Protein AF-A0A0Q6GHV3-F1 (afdb_monomer)

Secondary structure (DSSP, 8-state):
-HHHHHHHHHHHHHHHHHHHHHHHHHS-TTSHHHHHHHHHHHHHHHHHHHHHH--TT-HHHHHHHHHHHHHHHHHHHHHHHHTT-TT-HHHHHHHHHHHHHHHHHHHHHHHHHHHHHHH--

Structure (mmCIF, N/CA/C/O backbone):
data_AF-A0A0Q6GHV3-F1
#
_entry.id   AF-A0A0Q6GHV3-F1
#
loop_
_atom_site.group_PDB
_atom_site.id
_atom_site.type_symbol
_atom_site.label_atom_id
_atom_site.label_alt_id
_atom_site.label_comp_id
_atom_site.label_asym_id
_atom_site.label_entity_id
_atom_site.label_seq_id
_atom_site.pdbx_PDB_ins_code
_atom_site.Cartn_x
_atom_site.Cartn_y
_atom_site.Cartn_z
_atom_site.occupancy
_atom_site.B_iso_or_equiv
_atom_site.auth_seq_id
_atom_site.auth_comp_id
_atom_site.auth_asym_id
_atom_site.auth_atom_id
_atom_site.pdbx_PDB_model_num
ATOM 1 N N . MET A 1 1 ? -7.034 6.216 16.081 1.00 77.69 1 MET A N 1
ATOM 2 C CA . MET A 1 1 ? -7.096 5.304 14.911 1.00 77.69 1 MET A CA 1
ATOM 3 C C . MET A 1 1 ? -7.334 6.051 13.604 1.00 77.69 1 MET A C 1
ATOM 5 O O . MET A 1 1 ? -6.603 5.801 12.664 1.00 77.69 1 MET A O 1
ATOM 9 N N . ILE A 1 2 ? -8.288 6.983 13.512 1.00 85.62 2 ILE A N 1
ATOM 10 C CA . ILE A 1 2 ? -8.602 7.630 12.224 1.00 85.62 2 ILE A CA 1
ATOM 11 C C . ILE A 1 2 ? -7.438 8.444 11.621 1.00 85.62 2 ILE A C 1
ATOM 13 O O . ILE A 1 2 ? -7.112 8.245 10.457 1.00 85.62 2 ILE A O 1
ATOM 17 N N . ILE A 1 3 ? -6.740 9.258 12.426 1.00 91.94 3 ILE A N 1
ATOM 18 C CA . ILE A 1 3 ? -5.590 10.067 11.976 1.00 91.94 3 ILE A CA 1
ATOM 19 C C . ILE A 1 3 ? -4.490 9.180 11.386 1.00 91.94 3 ILE A C 1
ATOM 21 O O . ILE A 1 3 ? -4.016 9.432 10.287 1.00 91.94 3 ILE A O 1
ATOM 25 N N . LEU A 1 4 ? -4.130 8.098 12.080 1.00 94.00 4 LEU A N 1
ATOM 26 C CA . LEU A 1 4 ? -3.086 7.186 11.617 1.00 94.00 4 LEU A CA 1
ATOM 27 C C . LEU A 1 4 ? -3.447 6.522 10.275 1.00 94.00 4 LEU A C 1
ATOM 29 O O . LEU A 1 4 ? -2.574 6.397 9.425 1.00 94.00 4 LEU A O 1
ATOM 33 N N . ARG A 1 5 ? -4.724 6.180 10.031 1.00 94.12 5 ARG A N 1
ATOM 34 C CA . ARG A 1 5 ? -5.163 5.669 8.715 1.00 94.12 5 ARG A CA 1
ATOM 35 C C . ARG A 1 5 ? -4.940 6.702 7.617 1.00 94.12 5 ARG A C 1
ATOM 37 O O . ARG A 1 5 ? -4.434 6.347 6.560 1.00 94.12 5 ARG A O 1
ATOM 44 N N . PHE A 1 6 ? -5.264 7.968 7.878 1.00 95.38 6 PHE A N 1
ATOM 45 C CA . PHE A 1 6 ? -5.016 9.047 6.921 1.00 95.38 6 PHE A CA 1
ATOM 46 C C . PHE A 1 6 ? -3.528 9.267 6.660 1.00 95.38 6 PHE A C 1
ATOM 48 O O . PHE A 1 6 ? -3.149 9.425 5.506 1.00 95.38 6 PHE A O 1
ATOM 55 N N . VAL A 1 7 ? -2.680 9.202 7.691 1.00 97.56 7 VAL A N 1
ATOM 56 C CA . VAL A 1 7 ? -1.221 9.279 7.513 1.00 97.56 7 VAL A CA 1
ATOM 57 C C . VAL A 1 7 ? -0.726 8.123 6.642 1.00 97.56 7 VAL A C 1
ATOM 59 O O . VAL A 1 7 ? 0.002 8.360 5.686 1.00 97.56 7 VAL A O 1
ATOM 62 N N . MET A 1 8 ? -1.160 6.885 6.898 1.00 97.88 8 MET A N 1
ATOM 63 C CA . MET A 1 8 ? -0.765 5.741 6.066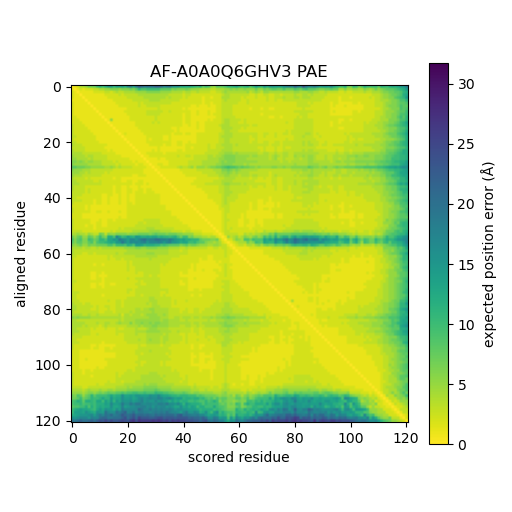 1.00 97.88 8 MET A CA 1
ATOM 64 C C . MET A 1 8 ? -1.284 5.858 4.625 1.00 97.88 8 MET A C 1
ATOM 66 O O . MET A 1 8 ? -0.556 5.541 3.688 1.00 97.88 8 MET A O 1
ATOM 70 N N . CYS A 1 9 ? -2.506 6.361 4.428 1.00 97.56 9 CYS A N 1
ATOM 71 C CA . CYS A 1 9 ? -3.041 6.650 3.095 1.00 97.56 9 CYS A CA 1
ATOM 72 C C . CYS A 1 9 ? -2.228 7.732 2.375 1.00 97.56 9 CYS A C 1
ATOM 74 O O . CYS A 1 9 ? -1.970 7.599 1.185 1.00 97.56 9 CYS A O 1
ATOM 76 N N . ALA A 1 10 ? -1.798 8.778 3.085 1.00 97.81 10 ALA A N 1
ATOM 77 C CA . ALA A 1 10 ? -0.956 9.828 2.523 1.00 97.81 10 ALA A CA 1
ATOM 78 C C . ALA A 1 10 ? 0.425 9.288 2.121 1.00 97.81 10 ALA A C 1
ATOM 80 O O . ALA A 1 10 ? 0.893 9.582 1.025 1.00 97.81 10 ALA A O 1
ATOM 81 N N . LEU A 1 11 ? 1.040 8.441 2.955 1.00 97.75 11 LEU A N 1
ATOM 82 C CA . LEU A 1 11 ? 2.304 7.773 2.625 1.00 97.75 11 LEU A CA 1
ATOM 83 C C . LEU A 1 11 ? 2.166 6.863 1.396 1.00 97.75 11 LEU A C 1
ATOM 85 O O . LEU A 1 11 ? 3.001 6.936 0.497 1.00 97.75 11 LEU A O 1
ATOM 89 N N . LEU A 1 12 ? 1.088 6.073 1.305 1.00 97.50 12 LEU A N 1
ATOM 90 C CA . LEU A 1 12 ? 0.789 5.306 0.090 1.00 97.50 12 LEU A CA 1
ATOM 91 C C . LEU A 1 12 ? 0.561 6.205 -1.119 1.00 97.50 12 LEU A C 1
ATOM 93 O O . LEU A 1 12 ? 0.994 5.853 -2.209 1.00 97.50 12 LEU A O 1
ATOM 97 N N . GLY A 1 13 ? -0.097 7.349 -0.933 1.00 97.81 13 GLY A N 1
ATOM 98 C CA . GLY A 1 13 ? -0.319 8.328 -1.991 1.00 97.81 13 GLY A CA 1
ATOM 99 C C . GLY A 1 13 ? 0.996 8.868 -2.542 1.00 97.81 13 GLY A C 1
ATOM 100 O O . GLY A 1 13 ? 1.180 8.894 -3.754 1.00 97.81 13 GLY A O 1
ATOM 101 N N . LEU A 1 14 ? 1.946 9.216 -1.671 1.00 97.38 14 LEU A N 1
ATOM 102 C CA . LEU A 1 14 ? 3.290 9.628 -2.084 1.00 97.38 14 LEU A CA 1
ATOM 103 C C . LEU A 1 14 ? 4.024 8.507 -2.832 1.00 97.38 14 LEU A C 1
ATOM 105 O O . LEU A 1 14 ? 4.610 8.764 -3.881 1.00 97.38 14 LEU A O 1
ATOM 109 N N . GLY A 1 15 ? 3.938 7.265 -2.344 1.00 95.94 15 GLY A N 1
ATOM 110 C CA . GLY A 1 15 ? 4.481 6.098 -3.044 1.00 95.94 15 GLY A CA 1
ATOM 111 C C . GLY A 1 15 ? 3.855 5.899 -4.428 1.00 95.94 15 GLY A C 1
ATOM 112 O O . GLY A 1 15 ? 4.570 5.726 -5.407 1.00 95.94 15 GLY A O 1
ATOM 113 N N . ALA A 1 16 ? 2.526 5.998 -4.537 1.00 96.62 16 ALA A N 1
ATOM 114 C CA . ALA A 1 16 ? 1.793 5.858 -5.795 1.00 96.62 16 ALA A CA 1
ATOM 115 C C . ALA A 1 16 ? 2.164 6.949 -6.804 1.00 96.62 16 ALA A C 1
ATOM 117 O O . ALA A 1 16 ? 2.329 6.660 -7.984 1.00 96.62 16 ALA A O 1
ATOM 118 N N . LEU A 1 17 ? 2.323 8.193 -6.346 1.00 97.69 17 LEU A N 1
ATOM 119 C CA . LEU A 1 17 ? 2.751 9.307 -7.192 1.00 97.69 17 LEU A CA 1
ATOM 120 C C . LEU A 1 17 ? 4.199 9.137 -7.662 1.00 97.69 17 LEU A C 1
ATOM 122 O O . LEU A 1 17 ? 4.483 9.363 -8.835 1.00 97.69 17 LEU A O 1
ATOM 126 N N . GLY A 1 18 ? 5.101 8.698 -6.779 1.00 96.12 18 GLY A N 1
ATOM 127 C CA . GLY A 1 18 ? 6.479 8.377 -7.151 1.00 96.12 18 GLY A CA 1
ATOM 128 C C . GLY A 1 18 ? 6.553 7.221 -8.150 1.00 96.12 18 GLY A C 1
ATOM 129 O O . GLY A 1 18 ? 7.272 7.310 -9.142 1.00 96.12 18 GLY A O 1
ATOM 130 N N . HIS A 1 19 ? 5.757 6.172 -7.932 1.00 95.75 19 HIS A N 1
ATOM 131 C CA . HIS A 1 19 ? 5.641 5.044 -8.851 1.00 95.75 19 HIS A CA 1
ATOM 132 C C . HIS A 1 19 ? 5.093 5.488 -10.209 1.00 95.75 19 HIS A C 1
ATOM 134 O O . HIS A 1 19 ? 5.701 5.182 -11.224 1.00 95.75 19 HIS A O 1
ATOM 140 N N . LEU A 1 20 ? 4.015 6.282 -10.234 1.00 97.19 20 LEU A N 1
ATOM 141 C CA . LEU A 1 20 ? 3.447 6.856 -11.455 1.00 97.19 20 LEU A CA 1
ATOM 142 C C . LEU A 1 20 ? 4.476 7.673 -12.234 1.00 97.19 20 LEU A C 1
ATOM 144 O O . LEU A 1 20 ? 4.614 7.496 -13.440 1.00 97.19 20 LEU A O 1
ATOM 148 N N . TYR A 1 21 ? 5.203 8.554 -11.547 1.00 97.38 21 TYR A N 1
ATOM 149 C CA . TYR A 1 21 ? 6.269 9.336 -12.161 1.00 97.38 21 TYR A CA 1
ATOM 150 C C . TYR A 1 21 ? 7.343 8.427 -12.777 1.00 97.38 21 TYR A C 1
ATOM 152 O O . TYR A 1 21 ? 7.686 8.596 -13.944 1.00 97.38 21 TYR A O 1
ATOM 160 N N . GLY A 1 22 ? 7.806 7.415 -12.034 1.00 95.19 22 GLY A N 1
ATOM 161 C CA . GLY A 1 22 ? 8.755 6.419 -12.537 1.00 95.19 22 GLY A CA 1
ATOM 162 C C . GLY A 1 22 ? 8.218 5.621 -13.729 1.00 95.19 22 GLY A C 1
ATOM 163 O O . GLY A 1 22 ? 8.958 5.364 -14.670 1.00 95.19 22 GLY A O 1
ATOM 164 N N . THR A 1 23 ? 6.923 5.291 -13.752 1.00 95.88 23 THR A N 1
ATOM 165 C CA . THR A 1 23 ? 6.279 4.628 -14.896 1.00 95.88 23 THR A CA 1
ATOM 166 C C . THR A 1 23 ? 6.416 5.455 -16.174 1.00 95.88 23 THR A C 1
ATOM 168 O O . THR A 1 23 ? 6.753 4.905 -17.220 1.00 95.88 23 THR A O 1
ATOM 171 N N . PHE A 1 24 ? 6.151 6.763 -16.095 1.00 97.75 24 PHE A N 1
ATOM 172 C CA . PHE A 1 24 ? 6.227 7.673 -17.243 1.00 97.75 24 PHE A CA 1
ATOM 173 C C . PHE A 1 24 ? 7.657 7.975 -17.688 1.00 97.75 24 PHE A C 1
ATOM 175 O O . PHE A 1 24 ? 7.872 8.243 -18.866 1.00 97.75 24 PHE A O 1
ATOM 182 N N . GLU A 1 25 ? 8.614 7.952 -16.765 1.00 97.62 25 GLU A N 1
ATOM 183 C CA . GLU A 1 25 ? 10.022 8.170 -17.088 1.00 97.62 25 GLU A CA 1
ATOM 184 C C . GLU A 1 25 ? 10.642 6.930 -17.745 1.00 97.62 25 GLU A C 1
ATOM 186 O O . GLU A 1 25 ? 11.316 7.045 -18.766 1.00 97.62 25 GLU A O 1
ATOM 191 N N . SER A 1 26 ? 10.383 5.744 -17.187 1.00 96.25 26 SER A N 1
ATOM 192 C CA . SER A 1 26 ? 11.202 4.564 -17.472 1.00 96.25 26 SER A CA 1
ATOM 193 C C . SER A 1 26 ? 10.627 3.637 -18.542 1.00 96.25 26 SER A C 1
ATOM 195 O O . SER A 1 26 ? 11.359 2.806 -19.083 1.00 96.25 26 SER A O 1
ATOM 197 N N . TYR A 1 27 ? 9.329 3.733 -18.851 1.00 95.94 27 TYR A N 1
ATOM 198 C CA . TYR A 1 27 ? 8.669 2.816 -19.784 1.00 95.94 27 TYR A CA 1
ATOM 199 C C . TYR A 1 27 ? 8.029 3.552 -20.967 1.00 95.94 27 TYR A C 1
ATOM 201 O O . TYR A 1 27 ? 7.295 4.520 -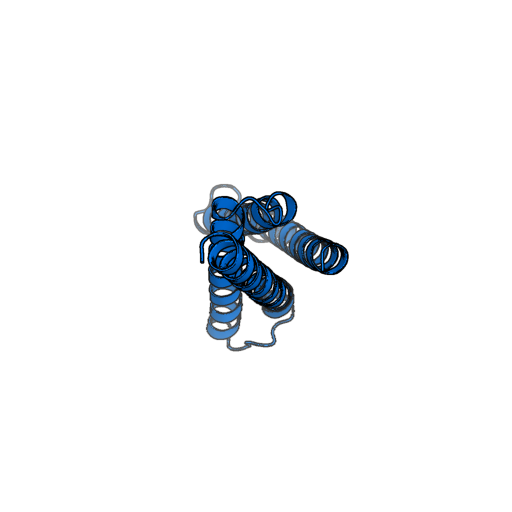20.766 1.00 95.94 27 TYR A O 1
ATOM 209 N N . PRO A 1 28 ? 8.219 3.070 -22.213 1.00 96.88 28 PRO A N 1
ATOM 210 C CA . PRO A 1 28 ? 7.535 3.630 -23.371 1.00 96.88 28 PRO A CA 1
ATOM 211 C C . PRO A 1 28 ? 6.014 3.566 -23.209 1.00 96.88 28 PRO A C 1
ATOM 213 O O . PRO A 1 28 ? 5.461 2.510 -22.879 1.00 96.88 28 PRO A O 1
ATOM 216 N N . ILE A 1 29 ? 5.335 4.680 -23.488 1.00 97.00 29 ILE A N 1
ATOM 217 C CA . ILE A 1 29 ? 3.871 4.767 -23.446 1.00 97.00 29 ILE A CA 1
ATOM 218 C C . ILE A 1 29 ? 3.268 3.703 -24.371 1.00 97.00 29 ILE A C 1
ATOM 220 O O . ILE A 1 29 ? 3.661 3.571 -25.528 1.00 97.00 29 ILE A O 1
ATOM 224 N N . GLY A 1 30 ? 2.302 2.944 -23.849 1.00 94.06 30 GLY A N 1
ATOM 225 C CA . GLY A 1 30 ? 1.615 1.879 -24.585 1.00 94.06 30 GLY A CA 1
ATOM 226 C C . GLY A 1 30 ? 2.347 0.534 -24.606 1.00 94.06 30 GLY A C 1
ATOM 227 O O . GLY A 1 30 ? 1.784 -0.440 -25.101 1.00 94.06 30 GLY A O 1
ATOM 228 N N . SER A 1 31 ? 3.557 0.440 -24.045 1.00 97.62 31 SER A N 1
ATOM 229 C CA . SER A 1 31 ? 4.204 -0.859 -23.826 1.00 97.62 31 SER A CA 1
ATOM 230 C C . SER A 1 31 ? 3.459 -1.689 -22.773 1.00 97.62 31 SER A C 1
ATOM 232 O O . SER A 1 31 ? 2.811 -1.151 -21.872 1.00 97.62 31 SER A O 1
ATOM 234 N N . GLU A 1 32 ? 3.585 -3.015 -22.853 1.00 97.56 32 GLU A N 1
ATOM 235 C CA . GLU A 1 32 ? 3.004 -3.940 -21.870 1.00 97.56 32 GLU A CA 1
ATOM 236 C C . GLU A 1 32 ? 3.452 -3.600 -20.439 1.00 97.56 32 GLU A C 1
ATOM 238 O O . GLU A 1 32 ? 2.630 -3.500 -19.528 1.00 97.56 32 GLU A O 1
ATOM 243 N N . VAL A 1 33 ? 4.748 -3.324 -20.256 1.00 95.25 33 VAL A N 1
ATOM 244 C CA . VAL A 1 33 ? 5.332 -2.980 -18.951 1.00 95.25 33 VAL A CA 1
ATOM 245 C C . VAL A 1 33 ? 4.801 -1.643 -18.431 1.00 95.25 33 VAL A C 1
ATOM 247 O O . VAL A 1 33 ? 4.542 -1.516 -17.235 1.00 95.25 33 VAL A O 1
ATOM 250 N N . PHE A 1 34 ? 4.563 -0.666 -19.312 1.00 96.50 34 PHE A N 1
ATOM 251 C CA . PHE A 1 34 ? 3.938 0.603 -18.939 1.00 96.50 34 PHE A CA 1
ATOM 252 C C . PHE A 1 34 ? 2.520 0.389 -18.396 1.00 96.50 34 PHE A C 1
ATOM 254 O O . PHE A 1 34 ? 2.193 0.892 -17.322 1.00 96.50 34 PHE A O 1
ATOM 261 N N . VAL A 1 35 ? 1.685 -0.393 -19.091 1.00 97.31 35 VAL A N 1
ATOM 262 C CA . VAL A 1 35 ? 0.308 -0.684 -18.649 1.00 97.31 35 VAL A CA 1
ATOM 263 C C . VAL A 1 35 ? 0.307 -1.477 -17.342 1.00 97.31 35 VAL A C 1
ATOM 265 O O . VAL A 1 35 ? -0.456 -1.163 -16.426 1.00 97.31 35 VAL A O 1
ATOM 268 N N . TRP A 1 36 ? 1.192 -2.465 -17.223 1.00 94.94 36 TRP A N 1
ATOM 269 C CA . TRP A 1 36 ? 1.347 -3.248 -16.003 1.00 94.94 36 TRP A CA 1
ATOM 270 C C . TRP A 1 36 ? 1.762 -2.371 -14.814 1.00 94.94 36 TRP A C 1
ATOM 272 O O . TRP A 1 36 ? 1.120 -2.405 -13.763 1.00 94.94 36 TRP A O 1
ATOM 282 N N . SER A 1 37 ? 2.756 -1.503 -14.995 1.00 95.00 37 SER A N 1
ATOM 283 C CA . SER A 1 37 ? 3.190 -0.546 -13.977 1.00 95.00 37 SER A CA 1
ATOM 284 C C . SER A 1 37 ? 2.073 0.453 -13.620 1.00 95.00 37 SER A C 1
ATOM 286 O O . SER A 1 37 ? 1.794 0.701 -12.446 1.00 95.00 37 SER A O 1
ATOM 288 N N . LEU A 1 38 ? 1.318 0.947 -14.603 1.00 96.56 38 LEU A N 1
ATOM 289 C CA . LEU A 1 38 ? 0.187 1.841 -14.347 1.00 96.56 38 LEU A CA 1
ATOM 290 C C . LEU A 1 38 ? -0.934 1.154 -13.546 1.00 96.56 38 LEU A C 1
ATOM 292 O O . LEU A 1 38 ? -1.558 1.783 -12.689 1.00 96.56 38 LEU A O 1
ATOM 296 N N . SER A 1 39 ? -1.165 -0.142 -13.775 1.00 96.81 39 SER A N 1
ATOM 297 C CA . SER A 1 39 ? -2.153 -0.930 -13.028 1.00 96.81 39 SER A CA 1
ATOM 298 C C . SER A 1 39 ? -1.802 -1.041 -11.537 1.00 96.81 39 SER A C 1
ATOM 300 O O . SER A 1 39 ? -2.684 -0.936 -10.685 1.00 96.81 39 SER A O 1
ATOM 302 N N . ALA A 1 40 ? -0.508 -1.141 -11.215 1.00 95.50 40 ALA A N 1
ATOM 303 C CA . ALA A 1 40 ? 0.015 -1.093 -9.852 1.00 95.50 40 ALA A CA 1
ATOM 304 C C . ALA A 1 40 ? -0.289 0.258 -9.172 1.00 95.50 40 ALA A C 1
ATOM 306 O O . ALA A 1 40 ? -0.792 0.304 -8.042 1.00 95.50 40 ALA A O 1
ATOM 307 N N . THR A 1 41 ? -0.073 1.368 -9.883 1.00 97.12 41 THR A N 1
ATOM 308 C CA . THR A 1 41 ? -0.449 2.706 -9.400 1.00 97.12 41 THR A CA 1
ATOM 309 C C . THR A 1 41 ? -1.957 2.802 -9.155 1.00 97.12 41 THR A C 1
ATOM 311 O O . THR A 1 41 ? -2.389 3.241 -8.087 1.00 97.12 41 THR A O 1
ATOM 314 N N . ALA A 1 42 ? -2.772 2.364 -10.119 1.00 97.75 42 ALA A N 1
ATOM 315 C CA . ALA A 1 42 ? -4.228 2.400 -10.013 1.00 97.75 42 ALA A CA 1
ATOM 316 C C . ALA A 1 42 ? -4.735 1.573 -8.821 1.00 97.75 42 ALA A C 1
ATOM 318 O O . ALA A 1 42 ? -5.576 2.042 -8.052 1.00 97.75 42 ALA A O 1
ATOM 319 N N . PHE A 1 43 ? -4.178 0.377 -8.612 1.00 97.69 43 PHE A N 1
ATOM 320 C CA . PHE A 1 43 ? -4.511 -0.459 -7.463 1.00 97.69 43 PHE A CA 1
ATOM 321 C C . PHE A 1 43 ? -4.128 0.211 -6.140 1.00 97.69 43 PHE A C 1
ATOM 323 O O . PHE A 1 43 ? -4.919 0.190 -5.198 1.00 97.69 43 PHE A O 1
ATOM 330 N N . THR A 1 44 ? -2.975 0.884 -6.069 1.00 97.94 44 THR A N 1
ATOM 331 C CA . THR A 1 44 ? -2.586 1.643 -4.867 1.00 97.94 44 THR A CA 1
ATOM 332 C C . THR A 1 44 ? -3.613 2.730 -4.536 1.00 97.94 44 THR A C 1
ATOM 334 O O . THR A 1 44 ? -4.027 2.862 -3.383 1.00 97.94 44 THR A O 1
ATOM 337 N N . PHE A 1 45 ? -4.096 3.474 -5.537 1.00 98.31 45 PHE A N 1
ATOM 338 C CA . PHE A 1 45 ? -5.161 4.460 -5.327 1.00 98.31 45 PHE A CA 1
ATOM 339 C C . PHE A 1 45 ? -6.499 3.824 -4.937 1.00 98.31 45 PHE A C 1
ATOM 341 O O . PHE A 1 45 ? -7.215 4.395 -4.115 1.00 98.31 45 PHE A O 1
ATOM 348 N N . ALA A 1 46 ? -6.821 2.628 -5.436 1.00 97.75 46 ALA A N 1
ATOM 349 C CA . ALA A 1 46 ? -7.992 1.881 -4.980 1.00 97.75 46 ALA A CA 1
ATOM 350 C C . ALA A 1 46 ? -7.876 1.487 -3.495 1.00 97.75 46 ALA A C 1
ATOM 352 O O . ALA A 1 46 ? -8.822 1.690 -2.733 1.00 97.75 46 ALA A O 1
ATOM 353 N N . VAL A 1 47 ? -6.704 1.012 -3.048 1.00 97.94 47 VAL A N 1
ATOM 354 C CA . VAL A 1 47 ? -6.424 0.726 -1.626 1.00 97.94 47 VAL A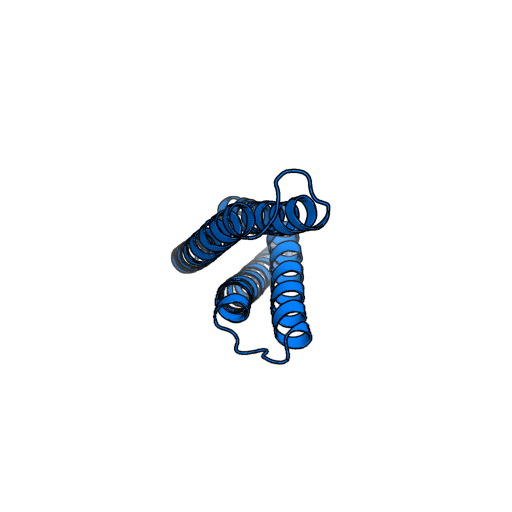 CA 1
ATOM 355 C C . VAL A 1 47 ? -6.651 1.973 -0.773 1.00 97.94 47 VAL A C 1
ATOM 357 O O . VAL A 1 47 ? -7.310 1.896 0.268 1.00 97.94 47 VAL A O 1
ATOM 360 N N . ILE A 1 48 ? -6.142 3.126 -1.216 1.00 97.94 48 ILE A N 1
ATOM 361 C CA . ILE A 1 48 ? -6.336 4.416 -0.541 1.00 97.94 48 ILE A CA 1
ATOM 362 C C . ILE A 1 48 ? -7.824 4.781 -0.492 1.00 97.94 48 ILE A C 1
ATOM 364 O O . ILE A 1 48 ? -8.334 5.103 0.580 1.00 97.94 48 ILE A O 1
ATOM 368 N N . GLY A 1 49 ? -8.535 4.677 -1.617 1.00 96.81 49 GLY A N 1
ATOM 369 C CA . GLY A 1 49 ? -9.961 4.985 -1.717 1.00 96.81 49 GLY A CA 1
ATOM 370 C C . GLY A 1 49 ? -10.804 4.154 -0.750 1.00 96.81 49 GLY A C 1
ATOM 371 O O . GLY A 1 49 ? -11.563 4.713 0.045 1.00 96.81 49 GLY A O 1
ATOM 372 N N . PHE A 1 50 ? -10.611 2.832 -0.727 1.00 96.38 50 PHE A N 1
ATOM 373 C CA . PHE A 1 50 ? -11.298 1.966 0.234 1.00 96.38 50 PHE A CA 1
ATOM 374 C C . PHE A 1 50 ? -10.978 2.350 1.680 1.00 96.38 50 PHE A C 1
ATOM 376 O O . PHE A 1 50 ? -11.875 2.397 2.519 1.00 96.38 50 PHE A O 1
ATOM 383 N N . ASN A 1 51 ? -9.723 2.679 1.990 1.00 95.50 51 ASN A N 1
ATOM 384 C CA . ASN A 1 51 ? -9.334 3.039 3.351 1.00 95.50 51 ASN A CA 1
ATOM 385 C C . ASN A 1 51 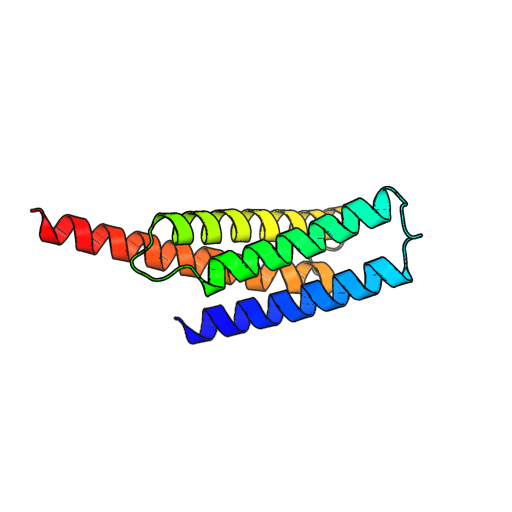? -9.883 4.401 3.802 1.00 95.50 51 ASN A C 1
ATOM 387 O O . ASN A 1 51 ? -10.317 4.522 4.948 1.00 95.50 51 ASN A O 1
ATOM 391 N N . ILE A 1 52 ? -9.940 5.400 2.922 1.00 94.88 52 ILE A N 1
ATOM 392 C CA . ILE A 1 52 ? -10.536 6.708 3.228 1.00 94.88 52 ILE A CA 1
ATOM 393 C C . ILE A 1 52 ? -12.050 6.582 3.451 1.00 94.88 52 ILE A C 1
ATOM 395 O O . ILE A 1 52 ? -12.595 7.218 4.355 1.00 94.88 52 ILE A O 1
ATOM 399 N N . HIS A 1 53 ? -12.729 5.741 2.666 1.00 92.69 53 HIS A N 1
ATOM 400 C CA . HIS A 1 53 ? -14.186 5.607 2.728 1.00 92.69 53 HIS A CA 1
ATOM 401 C C . HIS A 1 53 ? -14.693 4.571 3.736 1.00 92.69 53 HIS A C 1
ATOM 403 O O . HIS A 1 53 ? -15.842 4.675 4.165 1.00 92.69 53 HIS A O 1
ATOM 409 N N . ALA A 1 54 ? -13.871 3.611 4.168 1.00 89.25 54 ALA A N 1
ATOM 410 C CA . ALA A 1 54 ? -14.291 2.621 5.153 1.00 89.25 54 ALA A CA 1
ATOM 411 C C . ALA A 1 54 ? -14.503 3.272 6.532 1.00 89.25 54 ALA A C 1
ATOM 413 O O . ALA A 1 54 ? -13.559 3.551 7.283 1.00 89.25 54 ALA A O 1
ATOM 414 N N . ARG A 1 55 ? -15.776 3.531 6.849 1.00 78.00 55 ARG A N 1
ATOM 415 C CA . ARG A 1 55 ? -16.265 4.000 8.153 1.00 78.00 55 ARG A CA 1
ATOM 416 C C . ARG A 1 55 ? -16.497 2.803 9.079 1.00 78.00 55 ARG A C 1
ATOM 418 O O . ARG A 1 55 ? -16.797 1.710 8.616 1.00 78.00 55 ARG A O 1
ATOM 425 N N . SER A 1 56 ? -16.422 3.013 10.394 1.00 69.19 56 SER A N 1
ATOM 426 C CA . SER A 1 56 ? -16.526 1.951 11.416 1.00 69.19 56 SER A CA 1
ATOM 427 C C . SER A 1 56 ? -17.840 1.147 11.405 1.00 69.19 56 SER A C 1
ATOM 429 O O . SER A 1 56 ? -17.881 0.067 11.990 1.00 69.19 56 SER A O 1
ATOM 431 N N . GLY A 1 57 ? -18.891 1.644 10.742 1.00 69.88 57 GLY A N 1
ATOM 432 C CA . GLY A 1 57 ? -20.174 0.950 10.576 1.00 69.88 57 GLY A CA 1
ATOM 433 C C . GLY A 1 57 ? -20.346 0.194 9.253 1.00 69.88 57 GLY A C 1
ATOM 434 O O . GLY A 1 57 ? -21.236 -0.645 9.159 1.00 69.88 57 GLY A O 1
ATOM 435 N N . ASP A 1 58 ? -19.506 0.445 8.244 1.00 86.50 58 ASP A N 1
ATOM 436 C CA . ASP A 1 58 ? -19.611 -0.220 6.941 1.00 86.50 58 ASP A CA 1
ATOM 437 C C . ASP A 1 58 ? -18.656 -1.417 6.886 1.00 86.50 58 ASP A C 1
ATOM 439 O O . ASP A 1 58 ? -17.472 -1.306 6.549 1.00 86.50 58 ASP A O 1
ATOM 443 N N . ARG A 1 59 ? -19.183 -2.585 7.272 1.00 90.06 59 ARG A N 1
ATOM 444 C CA . ARG A 1 59 ? -18.412 -3.836 7.313 1.00 90.06 59 ARG A CA 1
ATOM 445 C C . ARG A 1 59 ? -17.892 -4.231 5.934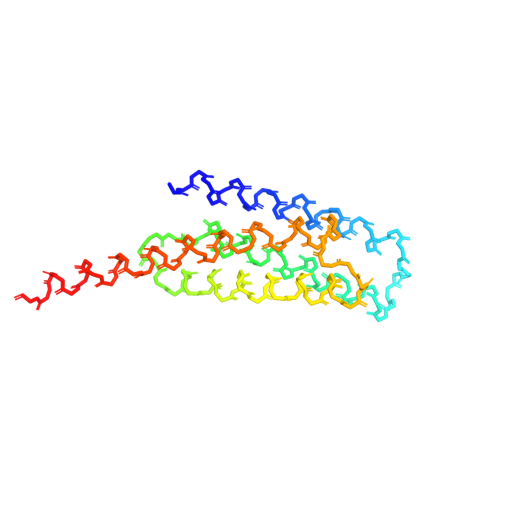 1.00 90.06 59 ARG A C 1
ATOM 447 O O . ARG A 1 59 ? -16.784 -4.752 5.853 1.00 90.06 59 ARG A O 1
ATOM 454 N N . PHE A 1 60 ? -18.659 -3.987 4.872 1.00 93.06 60 PHE A N 1
ATOM 455 C CA . PHE A 1 60 ? -18.253 -4.350 3.519 1.00 93.06 60 PHE A CA 1
ATOM 456 C C . PHE A 1 60 ? -17.034 -3.532 3.087 1.00 93.06 60 PHE A C 1
ATOM 458 O O . PHE A 1 60 ? -16.013 -4.110 2.713 1.00 93.06 60 PHE A O 1
ATOM 465 N N . LEU A 1 61 ? -17.084 -2.204 3.239 1.00 93.62 61 LEU A N 1
ATOM 466 C CA . LEU A 1 61 ? -15.945 -1.345 2.910 1.00 93.62 61 LEU A CA 1
ATOM 467 C C . LEU A 1 61 ? -14.717 -1.641 3.776 1.00 93.62 61 LEU A C 1
ATOM 469 O O . LEU A 1 61 ? -13.599 -1.603 3.268 1.00 93.62 61 LEU A O 1
ATOM 473 N N . LEU A 1 62 ? -14.894 -1.976 5.057 1.00 93.94 62 LEU A N 1
ATOM 474 C CA . LEU A 1 62 ? -13.780 -2.378 5.923 1.00 93.94 62 LEU A CA 1
ATOM 475 C C . LEU A 1 62 ? -13.126 -3.691 5.476 1.00 93.94 62 LEU A C 1
ATOM 477 O O . LEU A 1 62 ? -11.898 -3.795 5.509 1.00 93.94 62 LEU A O 1
ATOM 481 N N . VAL A 1 63 ? -13.909 -4.680 5.036 1.00 95.88 63 VAL A N 1
ATOM 482 C CA . VAL A 1 63 ? -13.371 -5.928 4.471 1.00 95.88 63 VAL A CA 1
ATOM 483 C C . VAL A 1 63 ? -12.617 -5.638 3.178 1.00 95.88 63 VAL A C 1
ATOM 485 O O . VAL A 1 63 ? -11.466 -6.050 3.057 1.00 95.88 63 VAL A O 1
ATOM 488 N N . MET A 1 64 ? -13.203 -4.867 2.257 1.00 97.31 64 MET A N 1
ATOM 489 C CA . MET A 1 64 ? -12.541 -4.501 1.000 1.00 97.31 64 MET A CA 1
ATOM 490 C C . MET A 1 64 ? -11.235 -3.740 1.245 1.00 97.31 64 MET A C 1
ATOM 492 O O . MET A 1 64 ? -10.208 -4.105 0.680 1.00 97.31 64 MET A O 1
ATOM 496 N N . ALA A 1 65 ? -11.241 -2.763 2.158 1.00 96.69 65 ALA A N 1
ATOM 497 C CA . ALA A 1 65 ? -10.051 -2.015 2.560 1.00 96.69 65 ALA A CA 1
ATOM 498 C C . ALA A 1 65 ? -8.970 -2.905 3.194 1.00 96.69 65 ALA A C 1
ATOM 500 O O . ALA A 1 65 ? -7.777 -2.643 3.033 1.00 96.69 65 ALA A O 1
ATOM 501 N N . THR A 1 66 ? -9.374 -3.946 3.930 1.00 97.19 66 THR A N 1
ATOM 502 C CA . THR A 1 66 ? -8.455 -4.930 4.518 1.00 97.19 66 THR A CA 1
ATOM 503 C C . THR A 1 66 ? -7.831 -5.800 3.436 1.00 97.19 66 THR A C 1
ATOM 505 O O . THR A 1 66 ? -6.609 -5.865 3.341 1.00 97.19 66 THR A O 1
ATOM 508 N N . VAL A 1 67 ? -8.657 -6.440 2.603 1.00 98.19 67 VAL A N 1
ATOM 509 C CA . VAL A 1 67 ? -8.205 -7.357 1.548 1.00 98.19 67 VAL A CA 1
ATOM 510 C C . VAL A 1 67 ? -7.293 -6.633 0.566 1.00 98.19 67 VAL A C 1
ATOM 512 O O . VAL A 1 67 ? -6.218 -7.138 0.249 1.00 98.19 67 VAL A O 1
ATOM 515 N N . SER A 1 68 ? -7.666 -5.423 0.140 1.00 98.12 68 SER A N 1
ATOM 516 C CA . SER A 1 68 ? -6.846 -4.632 -0.775 1.00 98.12 68 SER A CA 1
ATOM 517 C C . SER A 1 68 ? -5.492 -4.271 -0.157 1.00 98.12 68 SER A C 1
ATOM 519 O O . SER A 1 68 ? -4.468 -4.369 -0.826 1.00 98.12 68 SER A O 1
ATOM 521 N N . ALA A 1 69 ? -5.462 -3.885 1.124 1.00 98.38 69 ALA A N 1
ATOM 522 C CA . ALA A 1 69 ? -4.224 -3.528 1.814 1.00 98.38 69 ALA A CA 1
ATOM 523 C C . ALA A 1 69 ? -3.301 -4.744 2.022 1.00 98.38 69 ALA A C 1
ATOM 525 O O . ALA A 1 69 ? -2.096 -4.639 1.802 1.00 98.38 69 ALA A O 1
ATOM 526 N N . VAL A 1 70 ? -3.851 -5.913 2.372 1.00 98.62 70 VAL A N 1
ATOM 527 C CA . VAL A 1 70 ? -3.081 -7.167 2.468 1.00 98.62 70 VAL A CA 1
ATOM 528 C C . VAL A 1 70 ? -2.510 -7.561 1.107 1.00 98.62 70 VAL A C 1
ATOM 530 O O . VAL A 1 70 ? -1.320 -7.852 1.006 1.00 98.62 70 VAL A O 1
ATOM 533 N N . ALA A 1 71 ? -3.334 -7.528 0.056 1.00 98.38 71 ALA A N 1
ATOM 534 C CA . ALA A 1 71 ? -2.900 -7.857 -1.298 1.00 98.38 71 ALA A CA 1
ATOM 535 C C . ALA A 1 71 ? -1.776 -6.924 -1.773 1.00 98.38 71 ALA A C 1
ATOM 537 O O . ALA A 1 71 ? -0.776 -7.392 -2.315 1.00 98.38 71 ALA A O 1
ATOM 538 N N . TRP A 1 72 ? -1.893 -5.617 -1.511 1.00 98.31 72 TRP A N 1
ATOM 539 C CA . TRP A 1 72 ? -0.854 -4.662 -1.891 1.00 98.31 72 TRP A CA 1
ATOM 540 C C . TRP A 1 72 ? 0.447 -4.859 -1.112 1.00 98.31 72 TRP A C 1
ATOM 542 O O . TRP A 1 72 ? 1.524 -4.833 -1.703 1.00 98.31 72 TRP A O 1
ATOM 552 N N . ALA A 1 73 ? 0.360 -5.121 0.196 1.00 98.25 73 ALA A N 1
ATOM 553 C CA . ALA A 1 73 ? 1.532 -5.442 1.003 1.00 98.25 73 ALA A CA 1
ATOM 554 C C . ALA A 1 73 ? 2.262 -6.684 0.468 1.00 98.25 73 ALA A C 1
ATOM 556 O O . ALA A 1 73 ? 3.482 -6.658 0.313 1.00 98.25 73 ALA A O 1
ATOM 557 N N . ALA A 1 74 ? 1.519 -7.745 0.140 1.00 98.19 74 ALA A N 1
ATOM 558 C CA . ALA A 1 74 ? 2.085 -8.972 -0.409 1.00 98.19 74 ALA A CA 1
ATOM 559 C C . ALA A 1 74 ? 2.780 -8.734 -1.758 1.00 98.19 74 ALA A C 1
ATOM 561 O O . ALA A 1 74 ? 3.893 -9.215 -1.959 1.00 98.19 74 ALA A O 1
ATOM 562 N N . LEU A 1 75 ? 2.170 -7.952 -2.656 1.00 97.06 75 LEU A N 1
ATOM 563 C CA . LEU A 1 75 ? 2.775 -7.597 -3.943 1.00 97.06 75 LEU A CA 1
ATOM 564 C C . LEU A 1 75 ? 4.036 -6.740 -3.776 1.00 97.06 75 LEU A C 1
ATOM 566 O O . LEU A 1 75 ? 5.041 -7.016 -4.425 1.00 97.06 75 LEU A O 1
ATOM 570 N N . ALA A 1 76 ? 4.022 -5.751 -2.879 1.00 97.31 76 ALA A N 1
ATOM 571 C CA . ALA A 1 76 ? 5.184 -4.905 -2.611 1.00 97.31 76 ALA A CA 1
ATOM 572 C C . ALA A 1 76 ? 6.368 -5.707 -2.038 1.00 97.31 76 ALA A C 1
ATOM 574 O O . ALA A 1 76 ? 7.509 -5.528 -2.466 1.00 97.31 76 ALA A O 1
ATOM 575 N N . LEU A 1 77 ? 6.103 -6.639 -1.116 1.00 97.75 77 LEU A N 1
ATOM 576 C CA . LEU A 1 77 ? 7.123 -7.558 -0.601 1.00 97.75 77 LEU A CA 1
ATOM 577 C C . LEU A 1 77 ? 7.590 -8.549 -1.674 1.00 97.75 77 LEU A C 1
ATOM 579 O O . LEU A 1 77 ? 8.784 -8.823 -1.771 1.00 97.75 77 LEU A O 1
ATOM 583 N N . GLY A 1 78 ? 6.671 -9.048 -2.504 1.00 97.56 78 GLY A N 1
ATOM 584 C CA . GLY A 1 78 ? 6.978 -9.903 -3.649 1.00 97.56 78 GLY A CA 1
ATOM 585 C C . GLY A 1 78 ? 7.901 -9.215 -4.655 1.00 97.56 78 GLY A C 1
ATOM 586 O O . GLY A 1 78 ? 8.862 -9.828 -5.109 1.00 9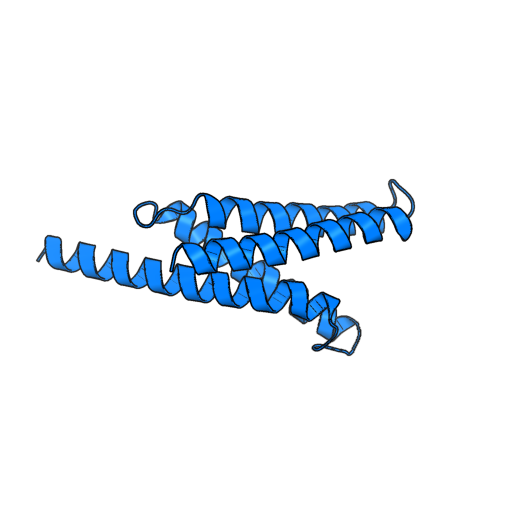7.56 78 GLY A O 1
ATOM 587 N N . PHE A 1 79 ? 7.675 -7.927 -4.929 1.00 94.44 79 PHE A N 1
ATOM 588 C CA . PHE A 1 79 ? 8.576 -7.093 -5.724 1.00 94.44 79 PHE A CA 1
ATOM 589 C C . PHE A 1 79 ? 9.962 -6.991 -5.079 1.00 94.44 79 PHE A C 1
ATOM 591 O O . PHE A 1 79 ? 10.953 -7.294 -5.738 1.00 94.44 79 PHE A O 1
ATOM 598 N N . GLY A 1 80 ? 10.036 -6.640 -3.789 1.00 96.56 80 GLY A N 1
ATOM 599 C CA . GLY A 1 80 ? 11.305 -6.579 -3.053 1.00 96.56 80 GLY A CA 1
ATOM 600 C C . GLY A 1 80 ? 12.077 -7.903 -3.106 1.00 96.56 80 GLY A C 1
ATOM 601 O O . GLY A 1 80 ? 13.282 -7.925 -3.348 1.00 96.56 80 GLY A O 1
ATOM 602 N N . ASN A 1 81 ? 11.376 -9.028 -2.965 1.00 97.88 81 ASN A N 1
ATOM 603 C CA . ASN A 1 81 ? 11.962 -10.356 -3.119 1.00 97.88 81 ASN A CA 1
ATOM 604 C C . ASN A 1 81 ? 12.446 -10.626 -4.556 1.00 97.88 81 ASN A C 1
ATOM 606 O O . ASN A 1 81 ? 13.549 -11.132 -4.739 1.00 97.88 81 ASN A O 1
ATOM 610 N N . ALA A 1 82 ? 11.660 -10.263 -5.573 1.00 96.12 82 ALA A N 1
ATOM 611 C CA . ALA A 1 82 ? 12.003 -10.475 -6.981 1.00 96.12 82 ALA A CA 1
ATOM 612 C C . ALA A 1 82 ? 13.263 -9.707 -7.415 1.00 96.12 82 ALA A C 1
ATOM 614 O O . ALA A 1 82 ? 14.013 -10.191 -8.258 1.00 96.12 82 ALA A O 1
ATOM 615 N N . ILE A 1 83 ? 13.525 -8.542 -6.815 1.00 95.38 83 ILE A N 1
ATOM 616 C CA . ILE A 1 83 ? 14.749 -7.760 -7.057 1.00 95.38 83 ILE A CA 1
ATOM 617 C C . ILE A 1 83 ? 15.915 -8.147 -6.129 1.00 95.38 83 ILE A C 1
ATOM 619 O O . ILE A 1 83 ? 16.964 -7.508 -6.167 1.00 95.38 83 ILE A O 1
ATOM 623 N N . GLY A 1 84 ? 15.739 -9.158 -5.270 1.00 97.25 84 GLY A N 1
ATOM 624 C CA . GLY A 1 84 ? 16.762 -9.621 -4.327 1.00 97.25 84 GLY A CA 1
ATOM 625 C C . GLY A 1 84 ? 17.002 -8.696 -3.127 1.00 97.25 84 GLY A C 1
ATOM 626 O O . GLY A 1 84 ? 17.994 -8.862 -2.422 1.00 97.25 84 GLY A O 1
ATOM 627 N N . ASN A 1 85 ? 16.114 -7.729 -2.873 1.00 96.19 85 ASN A N 1
ATOM 628 C CA . ASN A 1 85 ? 16.207 -6.804 -1.746 1.00 96.19 85 ASN A CA 1
ATOM 629 C C . ASN A 1 85 ? 14.819 -6.472 -1.175 1.00 96.19 85 ASN A C 1
ATOM 631 O O . ASN A 1 85 ? 14.166 -5.510 -1.577 1.00 96.19 85 ASN A O 1
ATOM 635 N N . ILE A 1 86 ? 14.379 -7.244 -0.178 1.00 95.56 86 ILE A N 1
ATOM 636 C CA . ILE A 1 86 ? 13.089 -7.013 0.494 1.00 95.56 86 ILE A CA 1
ATOM 637 C C . ILE A 1 86 ? 13.033 -5.678 1.257 1.00 95.56 86 ILE A C 1
ATOM 639 O O . ILE A 1 86 ? 11.950 -5.146 1.486 1.00 95.56 86 ILE A O 1
ATOM 643 N N . PHE A 1 87 ? 14.194 -5.121 1.617 1.00 95.88 87 PHE A N 1
ATOM 644 C CA . PHE A 1 87 ? 14.326 -3.829 2.292 1.00 95.88 87 PHE A CA 1
ATOM 645 C C . PHE A 1 87 ? 14.554 -2.670 1.317 1.00 95.88 87 PHE A C 1
ATOM 647 O O . PHE A 1 87 ? 14.911 -1.571 1.744 1.00 95.88 87 PHE A O 1
ATOM 654 N N . ASP A 1 88 ? 14.354 -2.889 0.014 1.00 95.69 88 ASP A N 1
ATOM 655 C CA . ASP A 1 88 ? 14.399 -1.816 -0.969 1.00 95.69 88 ASP A CA 1
ATOM 656 C C . ASP A 1 88 ? 13.414 -0.702 -0.562 1.00 95.69 88 ASP A C 1
ATOM 658 O O . ASP A 1 88 ? 12.242 -0.9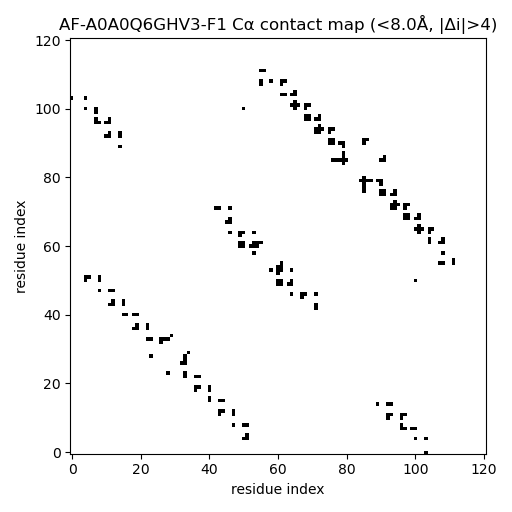91 -0.283 1.00 95.69 88 ASP A O 1
ATOM 662 N N . PRO A 1 89 ? 13.850 0.571 -0.518 1.00 92.81 89 PRO A N 1
ATOM 663 C CA . PRO A 1 89 ? 12.999 1.674 -0.086 1.00 92.81 89 PRO A CA 1
ATOM 664 C C . PRO A 1 89 ? 11.678 1.768 -0.855 1.00 92.81 89 PRO A C 1
ATOM 666 O O . PRO A 1 89 ? 10.666 2.144 -0.269 1.00 92.81 89 PRO A O 1
ATOM 669 N N . ARG A 1 90 ? 11.657 1.379 -2.139 1.00 90.81 90 ARG A N 1
ATOM 670 C CA . ARG A 1 90 ? 10.443 1.362 -2.968 1.00 90.81 90 ARG A CA 1
ATOM 671 C C . ARG A 1 90 ? 9.473 0.293 -2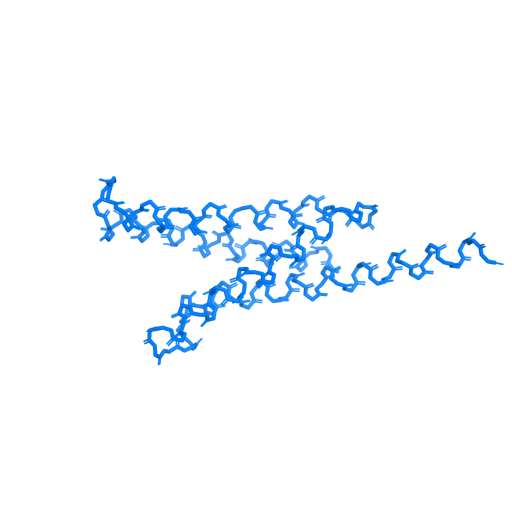.476 1.00 90.81 90 ARG A C 1
ATOM 673 O O . ARG A 1 90 ? 8.292 0.574 -2.312 1.00 90.81 90 ARG A O 1
ATOM 680 N N . ALA A 1 91 ? 9.967 -0.908 -2.173 1.00 94.69 91 ALA A N 1
ATOM 681 C CA . ALA A 1 91 ? 9.149 -1.989 -1.624 1.00 94.69 91 ALA A CA 1
ATOM 682 C C . ALA A 1 91 ? 8.588 -1.613 -0.242 1.00 94.69 91 ALA A C 1
ATOM 684 O O . ALA A 1 91 ? 7.382 -1.701 -0.002 1.00 94.69 91 ALA A O 1
ATOM 685 N N . ILE A 1 92 ? 9.450 -1.123 0.652 1.00 96.38 92 ILE A N 1
ATOM 686 C CA . ILE A 1 92 ? 9.088 -0.781 2.033 1.00 96.38 92 ILE A CA 1
ATOM 687 C C . ILE A 1 92 ? 8.095 0.386 2.097 1.00 96.38 92 ILE A C 1
ATOM 689 O O . ILE A 1 92 ? 7.146 0.324 2.885 1.00 96.38 92 ILE A O 1
ATOM 693 N N . ALA A 1 93 ? 8.252 1.405 1.243 1.00 95.31 93 ALA A N 1
ATOM 694 C CA . ALA A 1 93 ? 7.347 2.555 1.179 1.00 95.31 93 ALA A CA 1
ATOM 695 C C . ALA A 1 93 ? 5.894 2.169 0.842 1.00 95.31 93 ALA A C 1
ATOM 697 O O . ALA A 1 93 ? 4.969 2.864 1.258 1.00 95.31 93 ALA A O 1
ATOM 698 N N . HIS A 1 94 ? 5.675 1.050 0.145 1.00 97.62 94 HIS A N 1
ATOM 699 C CA . HIS A 1 94 ? 4.336 0.517 -0.119 1.00 97.62 94 HIS A CA 1
ATOM 700 C C . HIS A 1 94 ? 3.906 -0.547 0.897 1.00 97.62 94 HIS A C 1
ATOM 702 O O . HIS A 1 94 ? 2.764 -0.530 1.367 1.00 97.62 94 HIS A O 1
ATOM 708 N N . ALA A 1 95 ? 4.805 -1.464 1.258 1.00 97.81 95 ALA A N 1
ATOM 709 C CA . ALA A 1 95 ? 4.484 -2.593 2.121 1.00 97.81 95 ALA A CA 1
ATOM 710 C C . ALA A 1 95 ? 4.105 -2.146 3.537 1.00 97.81 95 ALA A C 1
ATOM 712 O O . ALA A 1 95 ? 3.066 -2.558 4.054 1.00 97.81 95 ALA A O 1
ATOM 713 N N . VAL A 1 96 ? 4.906 -1.277 4.164 1.00 98.00 96 VAL A N 1
ATOM 714 C CA . VAL A 1 96 ? 4.714 -0.901 5.575 1.00 98.00 96 VAL A CA 1
ATOM 715 C C . VAL A 1 96 ? 3.391 -0.165 5.805 1.00 98.00 96 VAL A C 1
ATOM 717 O O . VAL A 1 96 ? 2.614 -0.624 6.649 1.00 98.00 96 VAL A O 1
ATOM 720 N N . PRO A 1 97 ? 3.051 0.9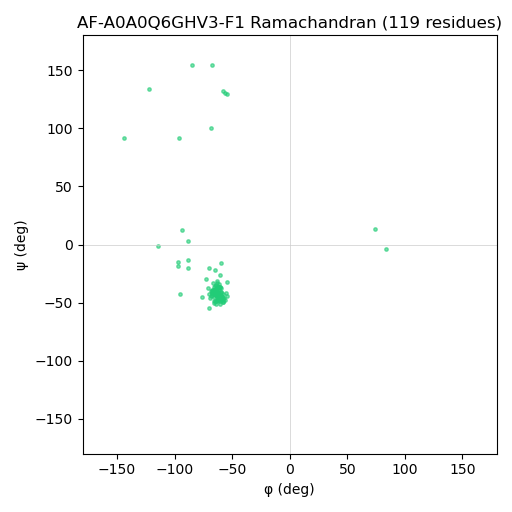02 5.056 1.00 98.12 97 PRO A N 1
ATOM 721 C CA . PRO A 1 97 ? 1.761 1.562 5.227 1.00 98.12 97 PRO A CA 1
ATOM 722 C C . PRO A 1 97 ? 0.570 0.630 4.978 1.00 98.12 97 PRO A C 1
ATOM 724 O O . PRO A 1 97 ? -0.423 0.690 5.703 1.00 98.12 97 PRO A O 1
ATOM 727 N N . SER A 1 98 ? 0.682 -0.274 4.000 1.00 98.25 98 SER A N 1
ATOM 728 C CA . SER A 1 98 ? -0.376 -1.236 3.672 1.00 98.25 98 SER A CA 1
ATOM 729 C C . SER A 1 98 ? -0.591 -2.264 4.780 1.00 98.25 98 SER A C 1
ATOM 731 O O . SER A 1 98 ? -1.731 -2.521 5.163 1.00 98.25 98 SER A O 1
ATOM 733 N N . MET A 1 99 ? 0.485 -2.806 5.359 1.00 98.44 99 MET A N 1
ATOM 734 C CA . MET A 1 99 ? 0.390 -3.714 6.507 1.00 98.44 99 MET A CA 1
ATOM 735 C C . MET A 1 99 ? -0.259 -3.027 7.709 1.00 98.44 99 MET A C 1
ATOM 737 O O . MET A 1 99 ? -1.152 -3.596 8.336 1.00 98.44 99 MET A O 1
ATOM 741 N N . ILE A 1 100 ? 0.134 -1.784 8.005 1.00 98.06 100 ILE A N 1
ATOM 742 C CA . ILE A 1 100 ? -0.454 -1.016 9.108 1.00 98.06 100 ILE A CA 1
ATOM 743 C C . ILE A 1 100 ? -1.951 -0.790 8.859 1.00 98.06 100 ILE A C 1
ATOM 745 O O . ILE A 1 100 ? -2.757 -1.037 9.756 1.00 98.06 100 ILE A O 1
ATOM 749 N N . LEU A 1 101 ? -2.351 -0.389 7.647 1.00 97.69 101 LEU A N 1
ATOM 750 C CA . LEU A 1 101 ? -3.765 -0.233 7.287 1.00 97.69 101 LEU A CA 1
ATOM 751 C C . LEU A 1 101 ? -4.548 -1.541 7.444 1.00 97.69 101 LEU A C 1
ATOM 753 O O . LEU A 1 101 ? -5.622 -1.531 8.047 1.00 97.69 101 LEU A O 1
ATOM 757 N N . ALA A 1 102 ? -4.004 -2.663 6.968 1.00 97.69 102 ALA A N 1
ATOM 758 C CA . ALA A 1 102 ? -4.627 -3.976 7.109 1.00 97.69 102 ALA A CA 1
ATOM 759 C C . ALA A 1 102 ? -4.861 -4.341 8.583 1.00 97.69 102 ALA A C 1
ATOM 761 O O . ALA A 1 102 ? -5.982 -4.682 8.964 1.00 97.69 102 ALA A O 1
ATOM 762 N N . ILE A 1 103 ? -3.838 -4.192 9.431 1.00 97.12 103 ILE A N 1
ATOM 763 C CA . ILE A 1 103 ? -3.932 -4.452 10.875 1.00 97.12 103 ILE A CA 1
ATOM 764 C C . ILE A 1 103 ? -4.997 -3.556 11.513 1.00 97.12 103 ILE A C 1
ATOM 766 O O . ILE A 1 103 ? -5.846 -4.025 12.271 1.00 97.12 103 ILE A O 1
ATOM 770 N N . MET A 1 104 ? -4.997 -2.262 11.190 1.00 95.38 104 MET A N 1
ATOM 771 C CA . MET A 1 104 ? -5.972 -1.321 11.735 1.00 95.38 104 MET A CA 1
ATOM 772 C C . MET A 1 104 ? -7.405 -1.660 11.326 1.00 95.38 104 MET A C 1
ATOM 774 O O . MET A 1 104 ? -8.301 -1.578 12.165 1.00 95.38 104 MET A O 1
ATOM 778 N N . ASN A 1 105 ? -7.629 -2.044 10.069 1.00 95.06 105 ASN A N 1
ATOM 779 C CA . ASN A 1 105 ? -8.954 -2.416 9.585 1.00 95.06 105 ASN A CA 1
ATOM 780 C C . ASN A 1 105 ? -9.444 -3.716 10.244 1.00 95.06 105 ASN A C 1
ATOM 782 O O . ASN A 1 105 ? -10.600 -3.777 10.663 1.00 95.06 105 ASN A O 1
ATOM 786 N N . LEU A 1 106 ? -8.562 -4.705 10.436 1.00 94.31 106 LEU A N 1
ATOM 787 C CA . LEU A 1 106 ? -8.873 -5.931 11.181 1.00 94.31 106 LEU A CA 1
ATOM 788 C C . LEU A 1 106 ? -9.279 -5.636 12.630 1.00 94.31 106 LEU A C 1
ATOM 790 O O . LEU A 1 106 ? -10.290 -6.158 13.093 1.00 94.31 106 LEU A O 1
ATOM 794 N N . ILE A 1 107 ? -8.557 -4.748 13.324 1.00 93.44 107 ILE A N 1
ATOM 795 C CA . ILE A 1 107 ? -8.905 -4.325 14.693 1.00 93.44 107 ILE A CA 1
ATOM 796 C C . ILE A 1 107 ? -10.292 -3.663 14.741 1.00 93.44 107 ILE A C 1
ATOM 798 O O . ILE A 1 107 ? -11.019 -3.819 15.721 1.00 93.44 107 ILE A O 1
ATOM 802 N N . ILE A 1 108 ? -10.672 -2.893 13.716 1.00 91.56 108 ILE A N 1
ATOM 803 C CA . ILE A 1 108 ? -12.012 -2.289 13.651 1.00 91.56 108 ILE A CA 1
ATOM 804 C C . ILE A 1 108 ? -13.067 -3.378 13.425 1.00 91.56 108 ILE A C 1
ATOM 806 O O . ILE A 1 108 ? -14.072 -3.401 14.131 1.00 91.56 108 ILE A O 1
ATOM 810 N N . LEU A 1 109 ? -12.830 -4.298 12.485 1.00 90.81 109 LEU A N 1
ATOM 811 C CA . LEU A 1 109 ? -13.756 -5.387 12.162 1.00 90.81 109 LEU A CA 1
ATOM 812 C C . LEU A 1 109 ? -14.063 -6.281 13.371 1.00 90.81 109 LEU A C 1
ATOM 814 O O . LEU A 1 109 ? -15.230 -6.619 13.590 1.00 90.81 109 LEU A O 1
ATOM 818 N N . THR A 1 110 ? -13.050 -6.635 14.168 1.00 89.38 110 THR A N 1
ATOM 819 C CA . THR A 1 110 ? -13.238 -7.462 15.371 1.00 89.38 110 THR A CA 1
ATOM 820 C C . THR A 1 110 ? -14.057 -6.730 16.431 1.00 89.38 110 THR A C 1
ATOM 822 O O . THR A 1 110 ? -15.034 -7.284 16.934 1.00 89.38 110 THR A O 1
ATOM 825 N N . LYS A 1 111 ? -13.761 -5.451 16.690 1.00 87.06 111 LYS A N 1
ATOM 826 C CA . LYS A 1 111 ? -14.527 -4.628 17.642 1.00 87.06 111 LYS A CA 1
ATOM 827 C C . LYS A 1 111 ? -15.985 -4.451 17.223 1.00 87.06 111 LYS A C 1
ATOM 829 O O . LYS A 1 111 ? -16.884 -4.597 18.048 1.00 87.06 111 LYS A O 1
ATOM 834 N N . THR A 1 112 ? -16.248 -4.180 15.943 1.00 80.50 112 THR A N 1
ATOM 835 C CA . THR A 1 112 ? -17.624 -4.044 15.436 1.00 80.50 112 THR A CA 1
ATOM 836 C C . THR A 1 112 ? -18.408 -5.357 15.571 1.00 80.50 112 THR A C 1
ATOM 838 O O . THR A 1 112 ? -19.612 -5.330 15.813 1.00 80.50 112 THR A O 1
ATOM 841 N N . HIS A 1 113 ? -17.752 -6.517 15.450 1.00 74.44 113 HIS A N 1
ATOM 842 C CA . HIS A 1 113 ? -18.383 -7.822 15.675 1.00 74.44 113 HIS A CA 1
ATOM 843 C C . HIS A 1 113 ? -18.716 -8.079 17.156 1.00 74.44 113 HIS A C 1
ATOM 845 O O . HIS A 1 113 ? -19.821 -8.520 17.461 1.00 74.44 113 HIS A O 1
ATOM 851 N N . GLU A 1 114 ? -17.813 -7.748 18.082 1.00 76.06 114 GLU A N 1
ATOM 852 C CA . GLU A 1 114 ? -18.062 -7.887 19.526 1.00 76.06 114 GLU A CA 1
ATOM 853 C C . GLU A 1 114 ? -19.247 -7.040 20.007 1.00 76.06 114 GLU A C 1
ATOM 855 O O . GLU A 1 114 ? -20.061 -7.509 20.803 1.00 76.06 114 GLU A O 1
ATOM 860 N N . HIS A 1 115 ? -19.370 -5.802 19.516 1.00 70.19 115 HIS A N 1
ATOM 861 C CA . HIS A 1 115 ? -20.495 -4.930 19.861 1.00 70.19 115 HIS A CA 1
ATOM 862 C C . HIS A 1 115 ? -21.834 -5.457 19.337 1.00 70.19 115 HIS A C 1
ATOM 864 O O . HIS A 1 115 ? -22.828 -5.371 20.054 1.00 70.19 115 HIS A O 1
ATOM 870 N N . ALA A 1 116 ? -21.862 -6.025 18.127 1.00 70.06 116 ALA A N 1
ATOM 871 C CA . ALA A 1 116 ? -23.075 -6.619 17.570 1.00 70.06 116 ALA A CA 1
ATOM 872 C C . ALA A 1 116 ? -23.555 -7.815 18.410 1.00 70.06 116 ALA A C 1
ATOM 874 O O . ALA A 1 116 ? -24.725 -7.869 18.770 1.00 70.06 116 ALA A O 1
ATOM 875 N N . ASN A 1 117 ? -22.643 -8.710 18.806 1.00 72.88 117 ASN A N 1
ATOM 876 C CA . ASN A 1 117 ? -22.988 -9.893 19.602 1.00 72.88 117 ASN A CA 1
ATOM 877 C C . ASN A 1 117 ? -23.506 -9.546 21.005 1.00 72.88 117 ASN A C 1
ATOM 879 O O . ASN A 1 117 ? -24.404 -10.215 21.504 1.00 72.88 117 ASN A O 1
ATOM 883 N N . LYS A 1 118 ? -22.967 -8.493 21.637 1.00 71.50 118 LYS A N 1
ATOM 884 C CA . LYS A 1 118 ? -23.443 -8.009 22.947 1.00 71.50 118 LYS A CA 1
ATOM 885 C C . LYS A 1 118 ? -24.822 -7.345 22.897 1.00 71.50 118 LYS A C 1
ATOM 887 O O . LYS A 1 118 ? -25.436 -7.193 23.941 1.00 71.50 118 LYS A O 1
ATOM 892 N N . ALA A 1 119 ? -25.282 -6.897 21.729 1.00 66.38 119 ALA A N 1
ATOM 893 C CA . ALA A 1 119 ? -26.586 -6.247 21.578 1.00 66.38 119 ALA A CA 1
ATOM 894 C C . ALA A 1 119 ? -27.732 -7.243 21.318 1.00 66.38 119 ALA A C 1
ATOM 896 O O . ALA A 1 119 ? -28.896 -6.859 21.386 1.00 66.38 119 ALA A O 1
ATOM 897 N N . THR A 1 120 ? -27.411 -8.499 20.992 1.00 72.19 120 THR A N 1
ATOM 898 C CA . THR A 1 120 ? -28.380 -9.535 20.596 1.00 72.19 120 THR A CA 1
ATOM 899 C C . THR A 1 120 ? -28.495 -10.701 21.583 1.00 72.19 120 THR A C 1
ATOM 901 O O . THR A 1 120 ? -29.263 -11.621 21.314 1.00 72.19 120 THR A O 1
ATOM 904 N N . GLY A 1 121 ? -27.717 -10.701 22.671 1.00 57.78 121 GLY A N 1
ATOM 905 C CA . GLY A 1 121 ? -27.750 -11.708 23.741 1.00 57.78 121 GLY A CA 1
ATOM 906 C C . GLY A 1 121 ? -28.127 -11.080 25.070 1.00 57.78 121 GLY A C 1
ATOM 907 O O . GLY A 1 121 ? -28.844 -11.756 25.835 1.00 57.78 121 GLY A O 1
#

Foldseek 3Di:
DLVLLVVLLVLLVVLLVVLLVCLVVPDDPPDPVSVVSVVLSVLSVVLSVLSNPDDLPPLPSLVVNLVSLVVQLVVLQVVCVVVVHSPPVSSCSRNVSSVVSNVVSVVSNVVSVVVVVVVPD

Mean predicted aligned error: 3.98 Å

pLDDT: mean 93.14, std 8.28, range [57.78, 98.62]

Nearest PDB structures (foldseek):
  8rf0-assembly1_A  TM=5.503E-01  e=5.448E-01  Agrobacterium tumefaciens
  4zsv-assembly1_A  TM=5.423E-01  e=7.739E+00  Aquifex aeolicus VF5
  2idx-assembly1_A  TM=4.310E-01  e=4.317E+00  Homo sapiens

Solvent-accessible surface area (backbone atoms only — not comparable to full-atom values): 6147 Å² total; per-residue (Å²): 111,71,67,61,49,50,52,31,38,50,47,38,46,52,42,31,51,53,50,47,52,48,35,68,72,76,32,62,86,86,36,71,68,26,53,54,48,48,49,53,31,52,48,48,52,48,32,36,50,32,51,75,65,36,47,93,84,42,64,66,41,32,48,52,20,21,55,42,15,46,53,48,18,52,50,25,44,49,50,10,51,75,74,74,36,57,80,36,67,74,21,40,47,42,18,54,36,20,46,52,45,19,53,53,35,49,57,48,56,54,52,50,48,55,55,53,55,68,74,77,110

Radius of gyration: 16.19 Å; Cα contacts (8 Å, |Δi|>4): 125; chains: 1; bounding box: 45×22×48 Å

Sequence (121 aa):
MIILRFVMCALLGLGALGHLYGTFESYPIGSEVFVWSLSATAFTFAVIGFNIHARSGDRFLLVMATVSAVAWAALALGFGNAIGNIFDPRAIAHAVPSMILAIMNLIILTKTHEHANKATG